Protein AF-A0A938KNE8-F1 (afdb_monomer_lite)

Structure (mmCIF, N/CA/C/O backbone):
data_AF-A0A938KNE8-F1
#
_entry.id   AF-A0A938KNE8-F1
#
loop_
_atom_site.group_PDB
_atom_site.id
_atom_site.type_symbol
_atom_site.label_atom_id
_atom_site.label_alt_id
_atom_site.label_comp_id
_atom_site.label_asym_id
_atom_site.label_entity_id
_atom_site.label_seq_id
_atom_site.pdbx_PDB_ins_code
_atom_site.Cartn_x
_atom_site.Cartn_y
_atom_site.Cartn_z
_atom_site.occupancy
_atom_site.B_iso_or_equiv
_atom_site.auth_seq_id
_atom_site.auth_comp_id
_atom_site.auth_asym_id
_atom_site.auth_atom_id
_atom_site.pdbx_PDB_model_num
ATOM 1 N N . MET A 1 1 ? -79.303 -21.906 67.607 1.00 38.28 1 MET A N 1
ATOM 2 C CA . MET A 1 1 ? -78.355 -23.026 67.430 1.00 38.28 1 MET A CA 1
ATOM 3 C C . MET A 1 1 ? -77.124 -22.488 66.727 1.00 38.28 1 MET A C 1
ATOM 5 O O . MET A 1 1 ? -77.256 -21.898 65.665 1.00 38.28 1 MET A O 1
ATOM 9 N N . ASN A 1 2 ? -75.978 -22.600 67.398 1.00 49.16 2 ASN A N 1
ATOM 10 C CA . ASN A 1 2 ? -74.652 -22.184 66.941 1.00 49.16 2 ASN A CA 1
ATOM 11 C C . ASN A 1 2 ? -74.213 -22.950 65.684 1.00 49.16 2 ASN A C 1
ATOM 13 O O . ASN A 1 2 ? -74.555 -24.124 65.568 1.00 49.16 2 ASN A O 1
ATOM 17 N N . LEU A 1 3 ? -73.361 -22.338 64.850 1.00 47.84 3 LEU A N 1
ATOM 18 C CA . LEU A 1 3 ? -71.962 -22.776 64.670 1.00 47.84 3 LEU A CA 1
ATOM 19 C C . LEU A 1 3 ? -71.215 -21.907 63.638 1.00 47.84 3 LEU A C 1
ATOM 21 O O . LEU A 1 3 ? -71.371 -22.049 62.433 1.00 47.84 3 LEU A O 1
ATOM 25 N N . PHE A 1 4 ? -70.399 -20.994 64.169 1.00 60.38 4 PHE A N 1
ATOM 26 C CA . PHE A 1 4 ? -69.000 -20.742 63.802 1.00 60.38 4 PHE A CA 1
ATOM 27 C C . PHE A 1 4 ? -68.533 -21.313 62.441 1.00 60.38 4 PHE A C 1
ATOM 29 O O . PHE A 1 4 ? -68.009 -22.425 62.372 1.00 60.38 4 PHE A O 1
ATOM 36 N N . VAL A 1 5 ? -68.647 -20.533 61.363 1.00 63.00 5 VAL A N 1
ATOM 37 C CA . VAL A 1 5 ? -67.899 -20.803 60.125 1.00 63.00 5 VAL A CA 1
ATOM 38 C C . VAL A 1 5 ? -66.580 -20.045 60.210 1.00 63.00 5 VAL A C 1
ATOM 40 O O . VAL A 1 5 ? -66.549 -18.817 60.216 1.00 63.00 5 VAL A O 1
ATOM 43 N N . ARG 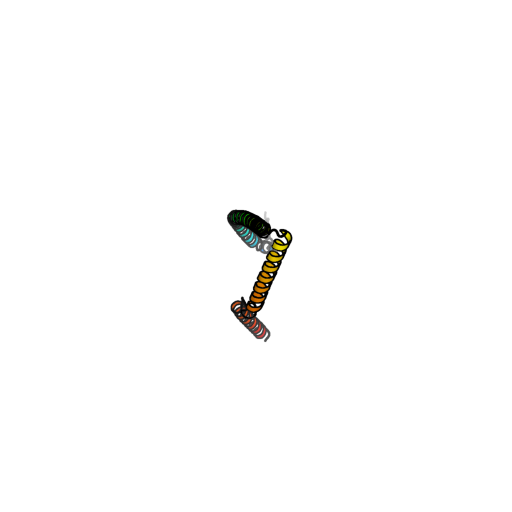A 1 6 ? -65.500 -20.823 60.345 1.00 55.00 6 ARG A N 1
ATOM 44 C CA . ARG A 1 6 ? -64.095 -20.404 60.287 1.00 55.00 6 ARG A CA 1
ATOM 45 C C . ARG A 1 6 ? -63.866 -19.353 59.202 1.00 55.00 6 ARG A C 1
ATOM 47 O O . ARG A 1 6 ? -64.107 -19.617 58.028 1.00 55.00 6 ARG A O 1
ATOM 54 N N . THR A 1 7 ? -63.272 -18.233 59.589 1.00 60.12 7 THR A N 1
ATOM 55 C CA . THR A 1 7 ? -62.358 -17.478 58.733 1.00 60.12 7 THR A CA 1
ATOM 56 C C . THR A 1 7 ? -61.298 -18.449 58.199 1.00 60.12 7 THR A C 1
ATOM 58 O O . THR A 1 7 ? -60.567 -19.026 59.011 1.00 60.12 7 THR A O 1
ATOM 61 N N . PRO A 1 8 ? -61.181 -18.683 56.879 1.00 57.31 8 PRO A N 1
ATOM 62 C CA . PRO A 1 8 ? -59.939 -19.221 56.357 1.00 57.31 8 PRO A CA 1
ATOM 63 C C . PRO A 1 8 ? -58.885 -18.145 56.607 1.00 57.31 8 PRO A C 1
ATOM 65 O O . PRO A 1 8 ? -59.028 -17.002 56.171 1.00 57.31 8 PRO A O 1
ATOM 68 N N . ALA A 1 9 ? -57.877 -18.486 57.408 1.00 51.84 9 ALA A N 1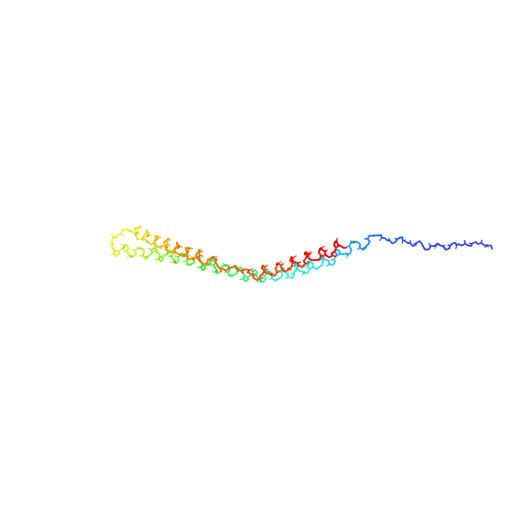
ATOM 69 C CA . ALA A 1 9 ? -56.674 -17.684 57.512 1.00 51.84 9 ALA A CA 1
ATOM 70 C C . ALA A 1 9 ? -56.198 -17.400 56.085 1.00 51.84 9 ALA A C 1
ATOM 72 O O . ALA A 1 9 ? -56.147 -18.320 55.271 1.00 51.84 9 ALA A O 1
ATOM 73 N N . ALA A 1 10 ? -55.920 -16.133 55.784 1.00 56.06 10 ALA A N 1
ATOM 74 C CA . ALA A 1 10 ? -55.202 -15.765 54.582 1.00 56.06 10 ALA A CA 1
ATOM 75 C C . ALA A 1 10 ? -53.922 -16.604 54.555 1.00 56.06 10 ALA A C 1
ATOM 77 O O . ALA A 1 10 ? -53.007 -16.380 55.349 1.00 56.06 10 ALA A O 1
ATOM 78 N N . GLU A 1 11 ? -53.918 -17.622 53.702 1.00 56.81 11 GLU A N 1
ATOM 79 C CA . GLU A 1 11 ? -52.732 -18.375 53.352 1.00 56.81 11 GLU A CA 1
ATOM 80 C C . GLU A 1 11 ? -51.861 -17.378 52.599 1.00 56.81 11 GLU A C 1
ATOM 82 O O . GLU A 1 11 ? -52.079 -17.075 51.428 1.00 56.81 11 GLU A O 1
ATOM 87 N N . ALA A 1 12 ? -50.984 -16.712 53.350 1.00 60.78 12 ALA A N 1
ATOM 88 C CA . ALA A 1 12 ? -49.944 -15.891 52.782 1.00 60.78 12 ALA A CA 1
ATOM 89 C C . ALA A 1 12 ? -49.082 -16.840 51.955 1.00 60.78 12 ALA A C 1
ATOM 91 O O . ALA A 1 12 ? -48.313 -17.622 52.519 1.00 60.78 12 ALA A O 1
ATOM 92 N N . ASP A 1 13 ? -49.271 -16.797 50.636 1.00 61.28 13 ASP A N 1
ATOM 93 C CA . ASP A 1 13 ? -48.390 -17.462 49.689 1.00 61.28 13 ASP A CA 1
ATOM 94 C C . ASP A 1 13 ? -46.944 -17.151 50.100 1.00 61.28 13 ASP A C 1
ATOM 96 O O . ASP A 1 13 ? -46.605 -15.976 50.318 1.00 61.28 13 ASP A O 1
ATOM 100 N N . PRO A 1 14 ? -46.083 -18.170 50.269 1.00 66.38 14 PRO A N 1
ATOM 101 C CA . PRO A 1 14 ? -44.695 -17.925 50.606 1.00 66.38 14 PRO A CA 1
ATOM 102 C C . PRO A 1 14 ? -44.092 -17.015 49.526 1.00 66.38 14 PRO A C 1
ATOM 104 O O . PRO A 1 14 ? -44.363 -17.217 48.338 1.00 66.38 14 PRO A O 1
ATOM 107 N N . PRO A 1 15 ? -43.282 -16.006 49.897 1.00 59.94 15 PRO A N 1
ATOM 108 C CA . PRO A 1 15 ? -42.654 -15.132 48.918 1.00 59.94 15 PRO A CA 1
ATOM 109 C C . PRO A 1 15 ? -41.849 -15.993 47.945 1.00 59.94 15 PRO A C 1
ATOM 111 O O . PRO A 1 15 ? -40.878 -16.636 48.340 1.00 59.94 15 PRO A O 1
ATOM 114 N N . GLN A 1 16 ? -42.293 -16.030 46.685 1.00 60.94 16 GLN A N 1
ATOM 115 C CA . GLN A 1 16 ? -41.672 -16.766 45.585 1.00 60.94 16 GLN A CA 1
ATOM 116 C C . GLN A 1 16 ? -40.178 -16.388 45.508 1.00 60.94 16 GLN A C 1
ATOM 118 O O . GLN A 1 16 ? -39.865 -15.275 45.071 1.00 60.94 16 GLN A O 1
ATOM 123 N N . PRO A 1 17 ? -39.230 -17.270 45.893 1.00 50.72 17 PRO A N 1
ATOM 124 C CA . PRO A 1 17 ? -37.818 -16.903 46.075 1.00 50.72 17 PRO A CA 1
ATOM 125 C C . PRO A 1 17 ? -37.038 -16.627 44.776 1.00 50.72 17 PRO A C 1
ATOM 127 O O . PRO A 1 17 ? -35.813 -16.545 44.802 1.00 50.72 17 PRO A O 1
ATOM 130 N N . GLY A 1 18 ? -37.715 -16.515 43.629 1.00 52.62 18 GLY A N 1
ATOM 131 C CA . GLY A 1 18 ? -37.086 -16.444 42.306 1.00 52.62 18 GLY A CA 1
ATOM 132 C C . GLY A 1 18 ? -37.444 -15.224 41.455 1.00 52.62 18 GLY A C 1
ATOM 133 O O . GLY A 1 18 ? -36.761 -14.978 40.464 1.00 52.62 18 GLY A O 1
ATOM 134 N N . ALA A 1 19 ? -38.461 -14.433 41.821 1.00 53.75 19 ALA A N 1
ATOM 135 C CA . ALA A 1 19 ? -38.981 -13.372 40.945 1.00 53.75 19 ALA A CA 1
ATOM 136 C C . ALA A 1 19 ? -37.975 -12.227 40.693 1.00 53.75 19 ALA A C 1
ATOM 138 O O . ALA A 1 19 ? -37.957 -11.634 39.619 1.00 53.75 19 ALA A O 1
ATOM 139 N N . HIS A 1 20 ? -37.081 -11.951 41.648 1.00 55.84 20 HIS A N 1
ATOM 140 C CA . HIS A 1 20 ? -36.069 -10.893 41.524 1.00 55.84 20 HIS A CA 1
ATOM 141 C C . HIS A 1 20 ? -34.795 -11.327 40.782 1.00 55.84 20 HIS A C 1
ATOM 143 O O . HIS A 1 20 ? -34.038 -10.475 40.322 1.00 55.84 20 HIS A O 1
ATOM 149 N N . ALA A 1 21 ? -34.543 -12.634 40.646 1.00 56.00 21 ALA A N 1
ATOM 150 C CA . ALA A 1 21 ? -33.310 -13.147 40.046 1.00 56.00 21 ALA A CA 1
ATOM 151 C C . ALA A 1 21 ? -33.325 -13.115 38.507 1.00 56.00 21 ALA A C 1
ATOM 153 O O . ALA A 1 21 ? -32.267 -13.184 37.886 1.00 56.00 21 ALA A O 1
ATOM 154 N N . GLN A 1 22 ? -34.503 -12.988 37.891 1.00 60.44 22 GLN A N 1
ATOM 155 C CA . GLN A 1 22 ? -34.654 -12.892 36.435 1.00 60.44 22 GLN A CA 1
ATOM 156 C C . GLN A 1 22 ? -34.720 -11.431 35.951 1.00 60.44 22 GLN A C 1
ATOM 158 O O . GLN A 1 22 ? -34.169 -11.117 34.902 1.00 60.44 22 GLN A O 1
ATOM 163 N N . GLY A 1 23 ? -35.254 -10.514 36.768 1.00 65.88 23 GLY A N 1
ATOM 164 C CA . GLY A 1 23 ? -35.464 -9.110 36.389 1.00 65.88 23 GLY A CA 1
ATOM 165 C C . GLY A 1 23 ? -34.215 -8.223 36.318 1.00 65.88 23 GLY A C 1
ATOM 166 O O . GLY A 1 23 ? -34.329 -7.053 35.967 1.00 65.88 23 GLY A O 1
ATOM 167 N N . TRP A 1 24 ? -33.019 -8.725 36.657 1.00 73.38 24 TRP A N 1
ATOM 168 C CA . TRP A 1 24 ? -31.789 -7.930 36.525 1.00 73.38 24 TRP A CA 1
ATOM 169 C C . TRP A 1 24 ? -31.199 -7.992 35.115 1.00 73.38 24 TRP A C 1
ATOM 171 O O . TRP A 1 24 ? -30.522 -7.049 34.724 1.00 73.38 24 TRP A O 1
ATOM 181 N N . LEU A 1 25 ? -31.454 -9.061 34.348 1.00 79.75 25 LEU A N 1
ATOM 182 C CA . LEU A 1 25 ? -30.953 -9.208 32.975 1.00 79.75 25 LEU A CA 1
ATOM 183 C C . LEU A 1 25 ? -31.775 -8.397 31.970 1.00 79.75 25 LEU A C 1
ATOM 185 O O . LEU A 1 25 ? -31.212 -7.901 30.998 1.00 79.75 25 LEU A O 1
ATOM 189 N N . ASP A 1 26 ? -33.066 -8.206 32.234 1.00 84.56 26 ASP A N 1
ATOM 190 C CA . ASP A 1 26 ? -33.980 -7.432 31.387 1.00 84.56 26 ASP A CA 1
ATOM 191 C C . ASP A 1 26 ? -33.487 -5.996 31.102 1.00 84.56 26 ASP A C 1
ATOM 193 O O . ASP A 1 26 ? -33.343 -5.645 29.928 1.00 84.56 26 ASP A O 1
ATOM 197 N N . PRO A 1 27 ? -33.101 -5.175 32.105 1.00 84.06 27 PRO A N 1
ATOM 198 C CA . PRO A 1 27 ? -32.579 -3.831 31.846 1.00 84.06 27 PRO A CA 1
ATOM 199 C C . PRO A 1 27 ? -31.220 -3.834 31.126 1.00 84.06 27 PRO A C 1
ATOM 201 O O . PRO A 1 27 ? -30.902 -2.893 30.397 1.00 84.06 27 PRO A O 1
ATOM 204 N N . TRP A 1 28 ? -30.408 -4.886 31.285 1.00 83.44 28 TRP A N 1
ATOM 205 C CA . TRP A 1 28 ? -29.155 -5.032 30.533 1.00 83.44 28 TRP A CA 1
ATOM 206 C C . TRP A 1 28 ? -29.404 -5.401 29.069 1.00 83.44 28 TRP A C 1
ATOM 208 O O . TRP A 1 28 ? -28.728 -4.868 28.187 1.00 83.44 28 TRP A O 1
ATOM 218 N N . LEU A 1 29 ? -30.375 -6.275 28.797 1.00 86.75 29 LEU A N 1
ATOM 219 C CA . LEU A 1 29 ? -30.783 -6.638 27.441 1.00 86.75 29 LEU A CA 1
ATOM 220 C C . LEU A 1 29 ? -31.387 -5.439 26.707 1.00 86.75 29 LEU A C 1
ATOM 222 O O . LEU A 1 29 ? -31.016 -5.201 25.559 1.00 86.75 29 LEU A O 1
ATOM 226 N N . GLU A 1 30 ? -32.221 -4.634 27.372 1.00 83.75 30 GLU A N 1
ATOM 227 C CA . GLU A 1 30 ? -32.726 -3.373 26.811 1.00 83.75 30 GLU A CA 1
ATOM 228 C C . GLU A 1 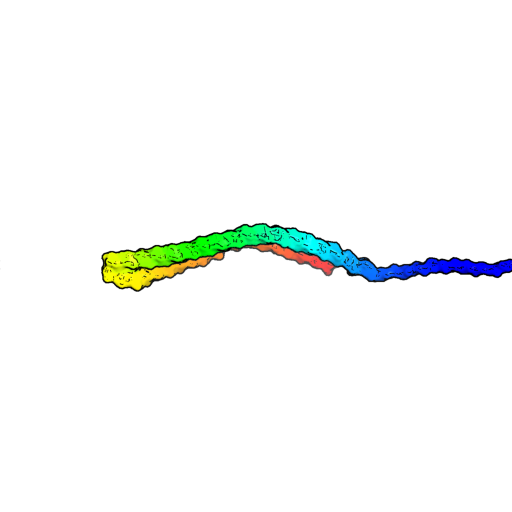30 ? -31.602 -2.372 26.529 1.00 83.75 30 GLU A C 1
ATOM 230 O O . GLU A 1 30 ? -31.589 -1.729 25.476 1.00 83.75 30 GLU A O 1
ATOM 235 N N . LEU A 1 31 ? -30.618 -2.255 27.429 1.00 84.75 31 LEU A N 1
ATOM 236 C CA . LEU A 1 31 ? -29.472 -1.375 27.213 1.00 84.75 31 LEU A CA 1
ATOM 237 C C . LEU A 1 31 ? -28.659 -1.818 25.991 1.00 84.75 31 LEU A C 1
ATOM 239 O O . LEU A 1 31 ? -28.301 -0.987 25.159 1.00 84.75 31 LEU A O 1
ATOM 243 N N . ILE A 1 32 ? -28.380 -3.116 25.861 1.00 87.06 32 ILE A N 1
ATOM 244 C CA . ILE A 1 32 ? -27.646 -3.668 24.716 1.00 87.06 32 ILE A CA 1
ATOM 245 C C . ILE A 1 32 ? -28.456 -3.496 23.428 1.00 87.06 32 ILE A C 1
ATOM 247 O O . ILE A 1 32 ? -27.895 -3.040 22.432 1.00 87.06 32 ILE A O 1
ATOM 251 N N . ALA A 1 33 ? -29.758 -3.787 23.450 1.00 84.69 33 ALA A N 1
ATOM 252 C CA . ALA A 1 33 ? -30.644 -3.624 22.301 1.00 84.69 33 ALA A CA 1
ATOM 253 C C . ALA A 1 33 ? -30.669 -2.167 21.811 1.00 84.69 33 ALA A C 1
ATOM 255 O O . ALA A 1 33 ? -30.396 -1.918 20.636 1.00 84.69 33 ALA A O 1
ATOM 256 N N . ASN A 1 34 ? -30.851 -1.201 22.719 1.00 80.25 34 ASN A N 1
ATOM 257 C CA . ASN A 1 34 ? -30.825 0.228 22.395 1.00 80.25 34 ASN A CA 1
ATOM 258 C C . ASN A 1 34 ? -29.475 0.674 21.819 1.00 80.25 34 ASN A C 1
ATOM 260 O O . ASN A 1 34 ? -29.423 1.483 20.892 1.00 80.25 34 ASN A O 1
ATOM 264 N N . ARG A 1 35 ? -28.354 0.156 22.341 1.00 85.44 35 ARG A N 1
ATOM 265 C CA . ARG A 1 35 ? -27.021 0.476 21.806 1.00 85.44 35 ARG A CA 1
ATOM 266 C C . ARG A 1 35 ? -26.795 -0.158 20.437 1.00 85.44 35 ARG A C 1
ATOM 268 O O . ARG A 1 35 ? -26.253 0.510 19.563 1.00 85.44 35 ARG A O 1
ATOM 275 N N . CYS A 1 36 ? -27.224 -1.399 20.225 1.00 81.62 36 CYS A N 1
ATOM 276 C CA . CYS A 1 36 ? -27.147 -2.069 18.928 1.00 81.62 36 CYS A CA 1
ATOM 277 C C . CYS A 1 36 ? -28.007 -1.376 17.867 1.00 81.62 36 CYS A C 1
ATOM 279 O O . CYS A 1 36 ? -27.560 -1.248 16.729 1.00 81.62 36 CYS A O 1
ATOM 281 N N . GLU A 1 37 ? -29.193 -0.888 18.227 1.00 80.50 37 GLU A N 1
ATOM 282 C CA . GLU A 1 37 ? -30.056 -0.131 17.319 1.00 80.50 37 GLU A CA 1
ATOM 283 C C . GLU A 1 37 ? -29.412 1.205 16.917 1.00 80.50 37 GLU A C 1
ATOM 285 O O . GLU A 1 37 ? -29.304 1.508 15.725 1.00 80.50 37 GLU A O 1
ATOM 290 N N . LEU A 1 38 ? -28.866 1.948 17.889 1.00 76.06 38 LEU A N 1
ATOM 291 C CA . LEU A 1 38 ? -28.140 3.197 17.628 1.00 76.06 38 LEU A CA 1
ATOM 292 C C . LEU A 1 38 ? -26.902 2.967 16.741 1.00 76.06 38 LEU A C 1
ATOM 294 O O . LEU A 1 38 ? -26.696 3.676 15.755 1.00 76.06 38 LEU A O 1
ATOM 298 N N . ILE A 1 39 ? -26.116 1.926 17.043 1.00 76.06 39 ILE A N 1
ATOM 299 C CA . ILE A 1 39 ? -24.950 1.521 16.243 1.00 76.06 39 ILE A CA 1
ATOM 300 C C . ILE A 1 39 ? -25.389 1.077 14.843 1.00 76.06 39 ILE A C 1
ATOM 302 O O . ILE A 1 39 ? -24.704 1.369 13.868 1.00 76.06 39 ILE A O 1
ATOM 306 N N . GLY A 1 40 ? -26.526 0.397 14.699 1.00 75.94 40 GLY A N 1
ATOM 307 C CA . GLY A 1 40 ? -27.070 -0.028 13.408 1.00 75.94 40 GLY A CA 1
ATOM 308 C C . GLY A 1 40 ? -27.414 1.150 12.494 1.00 75.94 40 GLY A C 1
ATOM 309 O O . GLY A 1 40 ? -27.103 1.128 11.300 1.00 75.94 40 GLY A O 1
ATOM 310 N N . ILE A 1 41 ? -27.990 2.211 13.059 1.00 73.06 41 ILE A N 1
ATOM 311 C CA . ILE A 1 41 ? -28.359 3.422 12.317 1.00 73.06 41 ILE A CA 1
ATOM 312 C C . ILE A 1 41 ? -27.107 4.229 11.936 1.00 73.06 41 ILE A C 1
ATOM 314 O O . ILE A 1 41 ? -26.931 4.579 10.763 1.00 73.06 41 ILE A O 1
ATOM 318 N N . GLU A 1 42 ? -26.193 4.464 12.881 1.00 69.25 42 GLU A N 1
ATOM 319 C CA . GLU A 1 42 ? -24.952 5.207 12.615 1.00 69.25 42 GLU A CA 1
ATOM 320 C C . GLU A 1 42 ? -23.991 4.438 11.700 1.00 69.25 42 GLU A C 1
ATOM 322 O O . GLU A 1 42 ? -23.365 5.027 10.813 1.00 69.25 42 GLU A O 1
ATOM 327 N N . SER A 1 43 ? -23.909 3.112 11.846 1.00 71.31 43 SER A N 1
ATOM 328 C CA . SER A 1 43 ? -23.056 2.268 11.006 1.00 71.31 43 SER A CA 1
ATOM 329 C C . SER A 1 43 ? -23.518 2.254 9.559 1.00 71.31 43 SER A C 1
ATOM 331 O O . SER A 1 43 ? -22.666 2.254 8.680 1.00 71.31 43 SER A O 1
ATOM 333 N N . ARG A 1 44 ? -24.823 2.315 9.266 1.00 73.81 44 ARG A N 1
ATOM 334 C CA . ARG A 1 44 ? -25.315 2.416 7.881 1.00 73.81 44 ARG A CA 1
ATOM 335 C C . ARG A 1 44 ? -24.925 3.740 7.226 1.00 73.81 44 ARG A C 1
ATOM 337 O O . ARG A 1 44 ? -24.482 3.747 6.075 1.00 73.81 44 ARG A O 1
ATOM 344 N N . ALA A 1 45 ? -25.039 4.846 7.960 1.00 70.56 45 ALA A N 1
ATOM 345 C CA . ALA A 1 45 ? -24.630 6.162 7.476 1.00 70.56 45 ALA A CA 1
ATOM 346 C C . ALA A 1 45 ? -23.105 6.234 7.263 1.00 70.56 45 ALA A C 1
ATOM 348 O O . ALA A 1 45 ? -22.634 6.670 6.205 1.00 70.56 45 ALA A O 1
ATOM 349 N N . ALA A 1 46 ? -22.328 5.728 8.225 1.00 74.81 46 ALA A N 1
ATOM 350 C CA . ALA A 1 46 ? -20.875 5.639 8.124 1.00 74.81 46 ALA A CA 1
ATOM 351 C C . ALA A 1 46 ? -20.427 4.660 7.023 1.00 74.81 46 ALA A C 1
ATOM 353 O O . ALA A 1 46 ? -19.480 4.952 6.292 1.00 74.81 46 ALA A O 1
ATOM 354 N N . ALA A 1 47 ? -21.127 3.538 6.843 1.00 76.69 47 ALA A N 1
ATOM 355 C CA . ALA A 1 47 ? -20.817 2.524 5.841 1.00 76.69 47 ALA A CA 1
ATOM 356 C C . ALA A 1 47 ? -20.966 3.072 4.426 1.00 76.69 47 ALA A C 1
ATOM 358 O O . ALA A 1 47 ? -20.074 2.852 3.614 1.00 76.69 47 ALA A O 1
ATOM 359 N N . CYS A 1 48 ? -22.016 3.840 4.123 1.00 78.25 48 CYS A N 1
ATOM 360 C CA . CYS A 1 48 ? -22.151 4.477 2.810 1.00 78.25 48 CYS A CA 1
ATOM 361 C C . CYS A 1 48 ? -21.011 5.470 2.528 1.00 78.25 48 CYS A C 1
ATOM 363 O O . CYS A 1 48 ? -20.442 5.473 1.432 1.00 78.25 48 CYS A O 1
ATOM 365 N N . ALA A 1 49 ? -20.634 6.289 3.516 1.00 78.00 49 ALA A N 1
ATOM 366 C CA . ALA A 1 49 ? -19.537 7.245 3.369 1.00 78.00 49 ALA A CA 1
ATOM 367 C C . ALA A 1 49 ? -18.179 6.543 3.181 1.00 78.00 49 ALA A C 1
ATOM 369 O O . ALA A 1 49 ? -17.387 6.937 2.320 1.00 78.00 49 ALA A O 1
ATOM 370 N N . VAL A 1 50 ? -17.918 5.483 3.948 1.00 82.75 50 VAL A N 1
ATOM 371 C CA . VAL A 1 50 ? -16.696 4.674 3.842 1.00 82.75 50 VAL A CA 1
ATOM 372 C C . VAL A 1 50 ? -16.675 3.879 2.538 1.00 82.75 50 VAL A C 1
ATOM 374 O O . VAL A 1 50 ? -15.663 3.904 1.846 1.00 82.75 50 VAL A O 1
ATOM 377 N N . ALA A 1 51 ? -17.782 3.253 2.140 1.00 85.50 51 ALA A N 1
ATOM 378 C CA . ALA A 1 51 ? -17.891 2.505 0.890 1.00 85.50 51 ALA A CA 1
ATOM 379 C C . ALA A 1 51 ? -17.611 3.403 -0.319 1.00 85.50 51 ALA A C 1
ATOM 381 O O . ALA A 1 51 ? -16.796 3.054 -1.171 1.00 85.50 51 ALA A O 1
ATOM 382 N N . ARG A 1 52 ? -18.197 4.608 -0.362 1.00 87.50 52 ARG A N 1
ATOM 383 C CA . ARG A 1 52 ? -17.918 5.577 -1.432 1.00 87.50 52 ARG A CA 1
ATOM 384 C C . ARG A 1 52 ? -16.445 5.985 -1.465 1.00 87.50 52 ARG A C 1
ATOM 386 O O . ARG A 1 52 ? -15.862 6.066 -2.544 1.00 87.50 52 ARG A O 1
ATOM 393 N N . ARG A 1 53 ? -15.831 6.221 -0.300 1.00 86.44 53 ARG A N 1
ATOM 394 C CA . ARG A 1 53 ? -14.394 6.525 -0.202 1.00 86.44 53 ARG A CA 1
ATOM 395 C C . ARG A 1 53 ? -13.530 5.355 -0.665 1.00 86.44 53 ARG A C 1
ATOM 397 O O . ARG A 1 53 ? -12.552 5.594 -1.358 1.00 86.44 53 ARG A O 1
ATOM 404 N N . LEU A 1 54 ? -13.899 4.119 -0.337 1.00 88.44 54 LEU A N 1
ATOM 405 C CA . LEU A 1 54 ? -13.185 2.920 -0.775 1.00 88.44 54 LEU A CA 1
ATOM 406 C C . LEU A 1 54 ? -13.279 2.720 -2.286 1.00 88.44 54 LEU A C 1
ATOM 408 O O . LEU A 1 54 ? -12.262 2.450 -2.914 1.00 88.44 54 LEU A O 1
ATOM 412 N N . VAL A 1 55 ? -14.457 2.916 -2.883 1.00 91.31 55 VAL A N 1
ATOM 413 C CA . VAL A 1 55 ? -14.629 2.842 -4.343 1.00 91.31 55 VAL A CA 1
ATOM 414 C C . VAL A 1 55 ? -13.794 3.915 -5.041 1.00 91.31 55 VAL A C 1
ATOM 416 O O . VAL A 1 55 ? -13.071 3.611 -5.986 1.00 91.31 55 VAL A O 1
ATOM 419 N N . LEU A 1 56 ? -13.830 5.159 -4.550 1.00 88.25 56 LEU A N 1
ATOM 420 C CA . LEU A 1 56 ? -12.996 6.237 -5.088 1.00 88.25 56 LEU A CA 1
ATOM 421 C C . LEU A 1 56 ? -11.502 5.949 -4.915 1.00 88.25 56 LEU A C 1
ATOM 423 O O . LEU A 1 56 ? -10.737 6.160 -5.850 1.00 88.25 56 LEU A O 1
ATOM 427 N N . ALA A 1 57 ? -11.085 5.439 -3.756 1.00 86.12 57 ALA A N 1
ATOM 428 C CA . ALA A 1 57 ? -9.701 5.060 -3.505 1.00 86.12 57 ALA A CA 1
ATOM 429 C C . ALA A 1 57 ? -9.255 3.912 -4.419 1.00 86.12 57 ALA A C 1
ATOM 431 O O . ALA A 1 57 ? -8.147 3.958 -4.942 1.00 86.12 57 ALA A O 1
ATOM 432 N N . ALA A 1 58 ? -10.115 2.921 -4.664 1.00 85.06 58 ALA A N 1
ATOM 433 C CA . ALA A 1 58 ? -9.837 1.815 -5.573 1.00 85.06 58 ALA A CA 1
ATOM 434 C C . ALA A 1 58 ? -9.718 2.290 -7.028 1.00 85.06 58 ALA A C 1
ATOM 436 O O . ALA A 1 58 ? -8.777 1.906 -7.718 1.00 85.06 58 ALA A O 1
ATOM 437 N N . LEU A 1 59 ? -10.617 3.171 -7.480 1.00 86.19 59 LEU A N 1
ATOM 438 C CA . LEU A 1 59 ? -10.539 3.784 -8.809 1.00 86.19 59 LEU A CA 1
ATOM 439 C C . LEU A 1 59 ? -9.280 4.638 -8.964 1.00 86.19 59 LEU A C 1
ATOM 441 O O . LEU A 1 59 ? -8.579 4.512 -9.964 1.00 86.19 59 LEU A O 1
ATOM 445 N N . ALA A 1 60 ? -8.965 5.470 -7.970 1.00 83.00 60 ALA A N 1
ATOM 446 C CA . ALA A 1 60 ? -7.758 6.288 -7.969 1.00 83.00 60 ALA A CA 1
ATOM 447 C C . ALA A 1 60 ? -6.495 5.419 -7.966 1.00 83.00 60 ALA A C 1
ATOM 449 O O . ALA A 1 60 ? -5.579 5.685 -8.738 1.00 83.00 60 ALA A O 1
ATOM 450 N N . ALA A 1 61 ? -6.457 4.357 -7.158 1.00 81.06 61 ALA A N 1
ATOM 451 C CA . ALA A 1 61 ? -5.350 3.407 -7.129 1.00 81.06 61 ALA A CA 1
ATOM 452 C C . ALA A 1 61 ? -5.200 2.671 -8.466 1.00 81.06 61 ALA A C 1
ATOM 454 O O . ALA A 1 61 ? -4.084 2.540 -8.961 1.00 81.06 61 ALA A O 1
ATOM 455 N N . GLY A 1 62 ? -6.309 2.246 -9.076 1.00 79.75 62 GLY A N 1
ATOM 456 C CA . GLY A 1 62 ? -6.316 1.631 -10.400 1.00 79.75 62 GLY A CA 1
ATOM 457 C C . GLY A 1 62 ? -5.788 2.587 -11.467 1.00 79.75 62 GLY A C 1
ATOM 458 O O . GLY A 1 62 ? -4.844 2.253 -12.176 1.00 79.75 62 GLY A O 1
ATOM 459 N N . LEU A 1 63 ? -6.332 3.804 -11.542 1.00 78.56 63 LEU A N 1
ATOM 460 C CA . LEU A 1 63 ? -5.894 4.816 -12.504 1.00 78.56 63 LEU A CA 1
ATOM 461 C C . LEU A 1 63 ? -4.429 5.203 -12.296 1.00 78.56 63 LEU A C 1
ATOM 463 O O . LEU A 1 63 ? -3.692 5.349 -13.267 1.00 78.56 63 LEU A O 1
ATOM 467 N N . PHE A 1 64 ? -3.992 5.323 -11.044 1.00 79.56 64 PHE A N 1
ATOM 468 C CA . PHE A 1 64 ? -2.599 5.581 -10.716 1.00 79.56 64 PHE A CA 1
ATOM 469 C C . PHE A 1 64 ? -1.703 4.421 -11.150 1.00 79.56 64 PHE A C 1
ATOM 471 O O . PHE A 1 64 ? -0.679 4.658 -11.775 1.00 79.56 64 PHE A O 1
ATOM 478 N N . PHE A 1 65 ? -2.099 3.174 -10.889 1.00 80.75 65 PHE A N 1
ATOM 479 C CA . PHE A 1 65 ? -1.349 1.988 -11.297 1.00 80.75 65 PHE A CA 1
ATOM 480 C C . PHE A 1 65 ? -1.223 1.881 -12.820 1.00 80.75 65 PHE A C 1
ATOM 482 O O . PHE A 1 65 ? -0.115 1.740 -13.335 1.00 80.75 65 PHE A O 1
ATOM 489 N N . PHE A 1 66 ? -2.338 1.990 -13.547 1.00 72.94 66 PHE A N 1
ATOM 490 C CA . PHE A 1 66 ? -2.332 1.934 -15.008 1.00 72.94 66 PHE A CA 1
ATOM 491 C C . PHE A 1 66 ? -1.602 3.132 -15.610 1.00 72.94 66 PHE A C 1
ATOM 493 O O . PHE A 1 66 ? -0.756 2.946 -16.476 1.00 72.94 66 PHE A O 1
ATOM 500 N N . GLY A 1 67 ? -1.865 4.347 -15.128 1.00 75.69 67 GLY A N 1
ATOM 501 C CA . GLY A 1 67 ? -1.179 5.555 -15.580 1.00 75.69 67 GLY A CA 1
ATOM 502 C C . GLY A 1 67 ? 0.327 5.473 -15.351 1.00 75.69 67 GLY A C 1
ATOM 503 O O . GLY A 1 67 ? 1.103 5.756 -16.258 1.00 75.69 67 GLY A O 1
ATOM 504 N N . TRP A 1 68 ? 0.746 4.993 -14.181 1.00 79.88 68 TRP A N 1
ATOM 505 C CA . TRP A 1 68 ? 2.145 4.735 -13.867 1.00 79.88 68 TRP A CA 1
ATOM 506 C C . TRP A 1 68 ? 2.759 3.683 -14.795 1.00 79.88 68 TRP A C 1
ATOM 508 O O . TRP A 1 68 ? 3.814 3.928 -15.371 1.00 79.88 68 TRP A O 1
ATOM 518 N N . ALA A 1 69 ? 2.096 2.541 -14.996 1.00 77.50 69 ALA A N 1
ATOM 519 C CA . ALA A 1 69 ? 2.573 1.476 -15.876 1.00 77.50 69 ALA A CA 1
ATOM 520 C C . ALA A 1 69 ? 2.683 1.928 -17.341 1.00 77.50 69 ALA A C 1
ATOM 522 O O . ALA A 1 69 ? 3.689 1.642 -17.991 1.00 77.50 69 ALA A O 1
ATOM 523 N N . LEU A 1 70 ? 1.688 2.662 -17.850 1.00 72.81 70 LEU A N 1
ATOM 524 C CA . LEU A 1 70 ? 1.705 3.225 -19.201 1.00 72.81 70 LEU A CA 1
ATOM 525 C C . LEU A 1 70 ? 2.786 4.295 -19.342 1.00 72.81 70 LEU A C 1
ATOM 527 O O . LEU A 1 70 ? 3.490 4.306 -20.346 1.00 72.81 70 LEU A O 1
ATOM 531 N N . MET A 1 71 ? 2.958 5.169 -18.348 1.00 79.38 71 MET A N 1
ATOM 532 C CA . MET A 1 71 ? 4.024 6.169 -18.360 1.00 79.38 71 MET A CA 1
ATOM 533 C C . MET A 1 71 ? 5.403 5.496 -18.341 1.00 79.38 71 MET A C 1
ATOM 535 O O . MET A 1 71 ? 6.286 5.881 -19.107 1.00 79.38 71 MET A O 1
ATOM 539 N N . LEU A 1 72 ? 5.589 4.454 -17.526 1.00 80.12 72 LEU A N 1
ATOM 540 C CA . LEU A 1 72 ? 6.830 3.683 -17.481 1.00 80.12 72 LEU A CA 1
ATOM 541 C C . LEU A 1 72 ? 7.090 2.997 -18.829 1.00 80.12 72 LEU A C 1
ATOM 543 O O . LEU A 1 72 ? 8.142 3.189 -19.429 1.00 80.12 72 LEU A O 1
ATOM 547 N N . GLY A 1 73 ? 6.114 2.248 -19.346 1.00 77.88 73 GLY A N 1
ATOM 548 C CA . GLY A 1 73 ? 6.230 1.558 -20.630 1.00 77.88 73 GLY A CA 1
ATOM 549 C C . GLY A 1 73 ? 6.459 2.522 -21.797 1.00 77.88 73 GLY A C 1
ATOM 550 O O . GLY A 1 73 ? 7.331 2.282 -22.628 1.00 77.88 73 GLY A O 1
ATOM 551 N N . GLY A 1 74 ? 5.742 3.647 -21.821 1.00 76.31 74 GLY A N 1
ATOM 552 C CA . GLY A 1 74 ? 5.868 4.688 -22.839 1.00 76.31 74 GLY A CA 1
ATOM 553 C C . GLY A 1 74 ? 7.224 5.389 -22.807 1.00 76.31 74 GLY A C 1
ATOM 554 O O . GLY A 1 74 ? 7.850 5.551 -23.850 1.00 76.31 74 GLY A O 1
ATOM 555 N N . THR A 1 75 ? 7.729 5.745 -21.622 1.00 76.44 75 THR A N 1
ATOM 556 C CA . THR A 1 75 ? 9.072 6.341 -21.479 1.00 76.44 75 THR A CA 1
ATOM 557 C C . THR A 1 75 ? 10.170 5.355 -21.872 1.00 76.44 75 THR A C 1
ATOM 559 O O . THR A 1 75 ? 11.082 5.722 -22.609 1.00 76.44 75 THR A O 1
ATOM 562 N N . ILE A 1 76 ? 10.052 4.086 -21.473 1.00 78.81 76 ILE A N 1
ATOM 563 C CA . ILE A 1 76 ? 10.961 3.006 -21.880 1.00 78.81 76 ILE A CA 1
ATOM 564 C C . ILE A 1 76 ? 10.958 2.830 -23.405 1.00 78.81 76 ILE A C 1
ATOM 566 O O . ILE A 1 76 ? 12.029 2.741 -24.008 1.00 78.81 76 ILE A O 1
ATOM 570 N N . ALA A 1 77 ? 9.780 2.806 -24.035 1.00 75.06 77 ALA A N 1
ATOM 571 C CA . ALA A 1 77 ? 9.636 2.663 -25.481 1.00 75.06 77 ALA A CA 1
ATOM 572 C C . ALA A 1 77 ? 10.194 3.877 -26.244 1.00 75.06 77 ALA A C 1
ATOM 574 O O . ALA A 1 77 ? 10.902 3.704 -27.234 1.00 75.06 77 ALA A O 1
ATOM 575 N N . LEU A 1 78 ? 9.941 5.096 -25.758 1.00 76.00 78 LEU A N 1
ATOM 576 C CA . LEU A 1 78 ? 10.429 6.331 -26.374 1.00 76.00 78 LEU A CA 1
ATOM 577 C C . LEU A 1 78 ? 11.961 6.441 -26.299 1.00 76.00 78 LEU A C 1
ATOM 579 O O . LEU A 1 78 ? 12.612 6.770 -27.289 1.00 76.00 78 LEU A O 1
ATOM 583 N N . ILE A 1 79 ? 12.549 6.105 -25.146 1.00 74.94 79 ILE A N 1
ATOM 584 C CA . ILE A 1 79 ? 14.008 6.068 -24.955 1.00 74.94 79 ILE A CA 1
ATOM 585 C C . ILE A 1 79 ? 14.637 4.970 -25.823 1.00 74.94 79 ILE A C 1
ATOM 587 O O . ILE A 1 79 ? 15.671 5.190 -26.455 1.00 74.94 79 ILE A O 1
ATOM 591 N N . SER A 1 80 ? 14.004 3.796 -25.884 1.00 78.88 80 SER A N 1
ATOM 592 C CA . SER A 1 80 ? 14.434 2.677 -26.728 1.00 78.88 80 SER A CA 1
ATOM 593 C C . SER A 1 80 ? 14.462 3.061 -28.210 1.00 78.88 80 SER A C 1
ATOM 595 O O . SER A 1 80 ? 15.470 2.819 -28.875 1.00 78.88 80 SER A O 1
ATOM 597 N N . ALA A 1 81 ? 13.414 3.732 -28.699 1.00 75.00 81 ALA A N 1
ATOM 598 C CA . ALA A 1 81 ? 13.337 4.216 -30.075 1.00 75.00 81 ALA A CA 1
ATOM 599 C C . ALA A 1 81 ? 14.412 5.274 -30.389 1.00 75.00 81 ALA A C 1
ATOM 601 O O . ALA A 1 81 ? 15.005 5.236 -31.462 1.00 75.00 81 ALA A O 1
ATOM 602 N N . GLY A 1 82 ? 14.711 6.179 -29.449 1.00 76.94 82 GLY A N 1
ATOM 603 C CA . GLY A 1 82 ? 15.726 7.223 -29.640 1.00 76.94 82 GLY A CA 1
ATOM 604 C C . GLY A 1 82 ? 17.176 6.723 -29.616 1.00 76.94 82 GLY A C 1
ATOM 605 O O . GLY A 1 82 ? 18.039 7.307 -30.264 1.00 76.94 82 GLY A O 1
ATOM 606 N N . ILE A 1 83 ? 17.458 5.643 -28.880 1.00 76.75 83 ILE A N 1
ATOM 607 C CA . ILE A 1 83 ? 18.819 5.099 -28.702 1.00 76.75 83 ILE A CA 1
ATOM 608 C C . ILE A 1 83 ? 19.075 3.894 -29.631 1.00 76.75 83 ILE A C 1
ATOM 610 O O . ILE A 1 83 ? 20.208 3.427 -29.749 1.00 76.75 83 ILE A O 1
ATOM 614 N N . GLY A 1 84 ? 18.038 3.361 -30.290 1.00 74.88 84 GLY A N 1
ATOM 615 C CA . GLY A 1 84 ? 18.133 2.149 -31.116 1.00 74.88 84 GLY A CA 1
ATOM 616 C C . GLY A 1 84 ? 18.459 0.887 -30.308 1.00 74.88 84 GLY A C 1
ATOM 617 O O . GLY A 1 84 ? 18.879 -0.127 -30.862 1.00 74.88 84 GLY A O 1
ATOM 618 N N . ARG A 1 85 ? 18.300 0.943 -28.980 1.00 70.88 85 ARG A N 1
ATOM 619 C CA . ARG A 1 85 ? 18.532 -0.183 -28.068 1.00 70.88 85 ARG A CA 1
ATOM 620 C C . ARG A 1 85 ? 17.223 -0.869 -27.718 1.00 70.88 85 ARG A C 1
ATOM 622 O O . ARG A 1 85 ? 16.191 -0.207 -27.662 1.00 70.88 85 ARG A O 1
ATOM 629 N N . PRO A 1 86 ? 17.247 -2.175 -27.420 1.00 73.81 86 PRO A N 1
ATOM 630 C CA . PRO A 1 86 ? 16.025 -2.908 -27.160 1.00 73.81 86 PRO A CA 1
ATOM 631 C C . PRO A 1 86 ? 15.378 -2.499 -25.828 1.00 73.81 86 PRO A C 1
ATOM 633 O O . PRO A 1 86 ? 16.047 -2.314 -24.808 1.00 73.81 86 PRO A O 1
ATOM 636 N N . TRP A 1 87 ? 14.050 -2.393 -25.850 1.00 70.56 87 TRP A N 1
ATOM 637 C CA . TRP A 1 87 ? 13.213 -1.859 -24.771 1.00 70.56 87 TRP A CA 1
ATOM 638 C C . TRP A 1 87 ? 13.390 -2.568 -23.418 1.00 70.56 87 TRP A C 1
ATOM 640 O O . TRP A 1 87 ? 13.278 -1.932 -22.369 1.00 70.56 87 TRP A O 1
ATOM 650 N N . TYR A 1 88 ? 13.739 -3.859 -23.417 1.00 68.56 88 TYR A N 1
ATOM 651 C CA . TYR A 1 88 ? 13.934 -4.632 -22.188 1.00 68.56 88 TYR A CA 1
ATOM 652 C C . TYR A 1 88 ? 15.125 -4.137 -21.349 1.00 68.56 88 TYR A C 1
ATOM 654 O O . TYR A 1 88 ? 15.075 -4.216 -20.124 1.00 68.56 88 TYR A O 1
ATOM 662 N N . LEU A 1 89 ? 16.173 -3.576 -21.969 1.00 68.94 89 LEU A N 1
ATOM 663 C CA . LEU A 1 89 ? 17.322 -3.021 -21.237 1.00 68.94 89 LEU A CA 1
ATOM 664 C C . LEU A 1 89 ? 16.952 -1.725 -20.513 1.00 68.94 89 LEU A C 1
ATOM 666 O O . LEU A 1 89 ? 17.348 -1.514 -19.367 1.00 68.94 89 LEU A O 1
ATOM 670 N N . CYS A 1 90 ? 16.160 -0.873 -21.166 1.00 68.12 90 CYS A N 1
ATOM 671 C CA . CYS A 1 90 ? 15.632 0.347 -20.563 1.00 68.12 90 CYS A CA 1
ATOM 672 C C . CYS A 1 90 ? 14.675 0.010 -19.406 1.00 68.12 90 CYS A C 1
ATOM 674 O O . CYS A 1 90 ? 14.784 0.605 -18.335 1.00 68.12 90 CYS A O 1
ATOM 676 N N . ALA A 1 91 ? 13.815 -1.000 -19.574 1.00 72.50 91 ALA A N 1
ATOM 677 C CA . ALA A 1 91 ? 12.949 -1.495 -18.504 1.00 72.50 91 ALA A CA 1
ATOM 678 C C . ALA A 1 91 ? 13.741 -2.029 -17.301 1.00 72.50 91 ALA A C 1
ATOM 680 O O . ALA A 1 91 ? 13.421 -1.698 -16.158 1.00 72.50 91 ALA A O 1
ATOM 681 N N . LEU A 1 92 ? 14.805 -2.799 -17.550 1.00 71.81 92 LEU A N 1
ATOM 682 C CA . LEU A 1 92 ? 15.669 -3.344 -16.504 1.00 71.81 92 LEU A CA 1
ATOM 683 C C . LEU A 1 92 ? 16.365 -2.230 -15.705 1.00 71.81 92 LEU A C 1
ATOM 685 O O . LEU A 1 92 ? 16.370 -2.268 -14.476 1.00 71.81 92 LEU A O 1
ATOM 689 N N . ALA A 1 93 ? 16.904 -1.211 -16.381 1.00 71.88 93 ALA A N 1
ATOM 690 C CA . ALA A 1 93 ? 17.559 -0.079 -15.724 1.00 71.88 93 ALA A CA 1
ATOM 691 C C . ALA A 1 93 ? 16.588 0.702 -14.822 1.00 71.88 93 ALA A C 1
ATOM 693 O O . ALA A 1 93 ? 16.918 1.030 -13.680 1.00 71.88 93 ALA A O 1
ATOM 694 N N . VAL A 1 94 ? 15.366 0.942 -15.306 1.00 72.81 94 VAL A N 1
ATOM 695 C CA . VAL A 1 94 ? 14.313 1.599 -14.523 1.00 72.81 94 VAL A CA 1
ATOM 696 C C . VAL A 1 94 ? 13.900 0.730 -13.333 1.00 72.81 94 VAL A C 1
ATOM 698 O O . VAL A 1 94 ? 13.768 1.251 -12.227 1.00 72.81 94 VAL A O 1
ATOM 701 N N . ALA A 1 95 ? 13.753 -0.585 -13.506 1.00 71.19 95 ALA A N 1
ATOM 702 C CA . ALA A 1 95 ? 13.432 -1.497 -12.410 1.00 71.19 95 ALA A CA 1
ATOM 703 C C . ALA A 1 95 ? 14.508 -1.470 -11.310 1.00 71.19 95 ALA A C 1
ATOM 705 O O . ALA A 1 95 ? 14.179 -1.310 -10.133 1.00 71.19 95 ALA A O 1
ATOM 706 N N . VAL A 1 96 ? 15.790 -1.539 -11.688 1.00 76.81 96 VAL A N 1
ATOM 707 C CA . VAL A 1 96 ? 16.918 -1.445 -10.746 1.00 76.81 96 VAL A CA 1
ATOM 708 C C . VAL A 1 96 ? 16.899 -0.112 -9.996 1.00 76.81 96 VAL A C 1
ATOM 710 O O . VAL A 1 96 ? 17.054 -0.101 -8.776 1.00 76.81 96 VAL A O 1
ATOM 713 N N . LEU A 1 97 ? 16.637 1.004 -1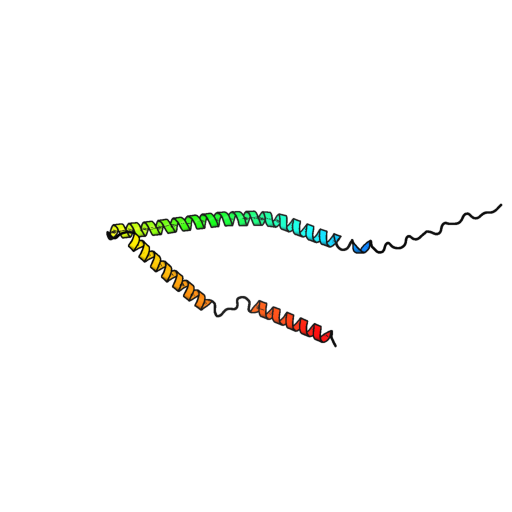0.683 1.00 79.50 97 LEU A N 1
ATOM 714 C CA . LEU A 1 97 ? 16.531 2.317 -10.042 1.00 79.50 97 LEU A CA 1
ATOM 715 C C . LEU A 1 97 ? 15.417 2.350 -8.980 1.00 79.50 97 LEU A C 1
ATOM 717 O O . LEU A 1 97 ? 15.633 2.852 -7.875 1.00 79.50 97 LEU A O 1
ATOM 721 N N . HIS A 1 98 ? 14.250 1.771 -9.279 1.00 80.06 98 HIS A N 1
ATOM 722 C CA . HIS A 1 98 ? 13.130 1.693 -8.335 1.00 80.06 98 HIS A CA 1
ATOM 723 C C . HIS A 1 98 ? 13.441 0.798 -7.132 1.00 80.06 98 HIS A C 1
ATOM 725 O O . HIS A 1 98 ? 13.115 1.160 -6.002 1.00 80.06 98 HIS A O 1
ATOM 731 N N . LEU A 1 99 ? 14.114 -0.332 -7.353 1.00 75.00 99 LEU A N 1
ATOM 732 C CA . LEU A 1 99 ? 14.594 -1.222 -6.291 1.00 75.00 99 LEU A CA 1
ATOM 733 C C . LEU A 1 99 ? 15.574 -0.504 -5.354 1.00 75.00 99 LEU A C 1
ATOM 735 O O . LEU A 1 99 ? 15.426 -0.583 -4.133 1.00 75.00 99 LEU A O 1
ATOM 739 N N . VAL A 1 100 ? 16.527 0.251 -5.906 1.00 82.00 100 VAL A N 1
ATOM 740 C CA . VAL A 1 100 ? 17.480 1.047 -5.116 1.00 82.00 100 VAL A CA 1
ATOM 741 C C . VAL A 1 100 ? 16.757 2.146 -4.333 1.00 82.00 100 VAL A C 1
ATOM 743 O O . VAL A 1 100 ? 17.006 2.309 -3.138 1.00 82.00 100 VAL A O 1
ATOM 746 N N . ALA A 1 101 ? 15.822 2.867 -4.956 1.00 78.19 101 ALA A N 1
ATOM 747 C CA . ALA A 1 101 ? 15.042 3.907 -4.286 1.00 78.19 101 ALA A CA 1
ATOM 748 C C . ALA A 1 101 ? 14.183 3.343 -3.138 1.00 78.19 101 ALA A C 1
ATOM 750 O O . ALA A 1 101 ? 14.188 3.893 -2.032 1.00 78.19 101 ALA A O 1
ATOM 751 N N . ALA A 1 102 ? 13.499 2.216 -3.366 1.00 76.25 102 ALA A N 1
ATOM 752 C CA . ALA A 1 102 ? 12.723 1.520 -2.343 1.00 76.25 102 ALA A CA 1
ATOM 753 C C . ALA A 1 102 ? 13.617 1.043 -1.189 1.00 76.25 102 ALA A C 1
ATOM 755 O O . ALA A 1 102 ? 13.282 1.245 -0.019 1.00 76.25 102 ALA A O 1
ATOM 756 N N . TRP A 1 103 ? 14.787 0.480 -1.501 1.00 81.50 103 TRP A N 1
ATOM 757 C CA . TRP A 1 103 ? 15.753 0.051 -0.493 1.00 81.50 103 TRP A CA 1
ATOM 758 C C . TRP A 1 103 ? 16.261 1.220 0.358 1.00 81.50 103 TRP A C 1
ATOM 760 O O . TRP A 1 103 ? 16.269 1.119 1.586 1.00 81.50 103 TRP A O 1
ATOM 770 N N . LEU A 1 104 ? 16.598 2.359 -0.255 1.00 85.62 104 LEU A N 1
ATOM 771 C CA . LEU A 1 104 ? 17.014 3.569 0.463 1.00 85.62 104 LEU A CA 1
ATOM 772 C C . LEU A 1 104 ? 15.904 4.120 1.366 1.00 85.62 104 LEU A C 1
ATOM 774 O O . LEU A 1 104 ? 16.181 4.548 2.492 1.00 85.62 104 LEU A O 1
ATOM 778 N N . LEU A 1 105 ? 14.652 4.101 0.905 1.00 81.38 105 LEU A N 1
ATOM 779 C CA . LEU A 1 105 ? 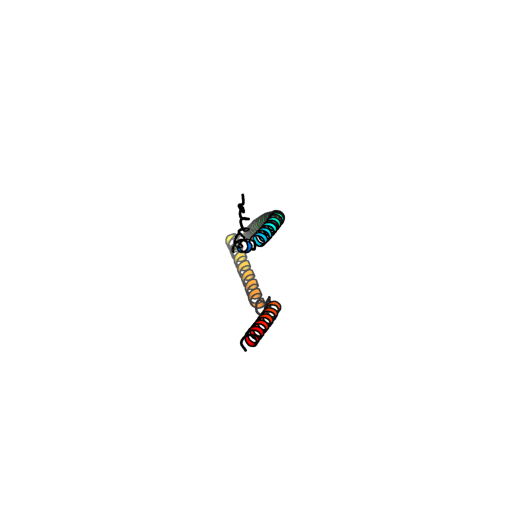13.508 4.548 1.698 1.00 81.38 105 LEU A CA 1
ATOM 780 C C . LEU A 1 105 ? 13.276 3.631 2.906 1.00 81.38 105 LEU A C 1
ATOM 782 O O . LEU A 1 105 ? 13.119 4.122 4.025 1.00 81.38 105 LEU A O 1
ATOM 786 N N . VAL A 1 106 ? 13.333 2.311 2.712 1.00 80.31 106 VAL A N 1
ATOM 787 C CA . VAL A 1 106 ? 13.236 1.322 3.798 1.00 80.31 106 VAL A CA 1
ATOM 788 C C . VAL A 1 106 ? 14.409 1.455 4.768 1.00 80.31 106 VAL A C 1
ATOM 790 O O . VAL A 1 106 ? 14.203 1.417 5.982 1.00 80.31 106 VAL A O 1
ATOM 793 N N . ALA A 1 107 ? 15.629 1.663 4.270 1.00 81.50 107 ALA A N 1
ATOM 794 C CA . ALA A 1 107 ? 16.809 1.890 5.098 1.00 81.50 107 ALA A CA 1
ATOM 795 C C . ALA A 1 107 ? 16.658 3.157 5.953 1.00 81.50 107 ALA A C 1
ATOM 797 O O . ALA A 1 107 ? 16.933 3.127 7.156 1.00 81.50 107 ALA A O 1
ATOM 798 N N . ARG A 1 108 ? 16.144 4.252 5.375 1.00 79.19 108 ARG A N 1
ATOM 799 C CA . ARG A 1 108 ? 15.813 5.469 6.131 1.00 79.19 108 ARG A CA 1
ATOM 800 C C . ARG A 1 108 ? 14.724 5.223 7.166 1.00 79.19 108 ARG A C 1
ATOM 802 O O . ARG A 1 108 ? 14.900 5.611 8.315 1.00 79.19 108 ARG A O 1
ATOM 809 N N . LEU A 1 109 ? 13.642 4.542 6.801 1.00 68.62 109 LEU A N 1
ATOM 810 C CA . LEU A 1 109 ? 12.522 4.297 7.709 1.00 68.62 109 LEU A CA 1
ATOM 811 C C . LEU A 1 109 ? 12.919 3.380 8.876 1.00 68.62 109 LEU A C 1
ATOM 813 O O . LEU A 1 109 ? 12.533 3.629 10.017 1.00 68.62 109 LEU A O 1
ATOM 817 N N . ARG A 1 110 ? 13.761 2.370 8.617 1.00 70.94 110 ARG A N 1
ATOM 818 C CA . ARG A 1 110 ? 14.406 1.553 9.657 1.00 70.94 110 ARG A CA 1
ATOM 819 C C . ARG A 1 110 ? 15.258 2.404 10.593 1.00 70.94 110 ARG A C 1
ATOM 821 O O . ARG A 1 110 ? 15.179 2.226 11.804 1.00 70.94 110 ARG A O 1
ATOM 828 N N . ARG A 1 111 ? 16.016 3.361 10.053 1.00 62.56 111 ARG A N 1
ATOM 829 C CA . ARG A 1 111 ? 16.831 4.291 10.848 1.00 62.56 111 ARG A CA 1
ATOM 830 C C . ARG A 1 111 ? 15.974 5.252 11.685 1.00 62.56 111 ARG A C 1
ATOM 832 O O . ARG A 1 111 ? 16.353 5.582 12.803 1.00 62.56 111 ARG A O 1
ATOM 839 N N . SER A 1 112 ? 14.803 5.650 11.188 1.00 58.25 112 SER A N 1
ATOM 840 C CA . SER A 1 112 ? 13.870 6.552 11.880 1.00 58.25 112 SER A CA 1
ATOM 841 C C . SER A 1 112 ? 12.985 5.872 12.937 1.00 58.25 112 SER A C 1
ATOM 843 O O . SER A 1 112 ? 12.498 6.547 13.842 1.00 58.25 112 SER A O 1
ATOM 845 N N . ARG A 1 113 ? 12.774 4.549 12.870 1.00 53.06 113 ARG A N 1
ATOM 846 C CA . ARG A 1 113 ? 11.896 3.794 13.792 1.00 53.06 113 ARG A CA 1
ATOM 847 C C . ARG A 1 113 ? 12.505 3.500 15.171 1.00 53.06 113 ARG A C 1
ATOM 849 O O . ARG A 1 113 ? 11.822 2.903 15.995 1.00 53.06 113 ARG A O 1
ATOM 856 N N . CYS A 1 114 ? 13.736 3.932 15.453 1.00 49.62 114 CYS A N 1
ATOM 857 C CA . CYS A 1 114 ? 14.433 3.558 16.689 1.00 49.62 114 CYS A CA 1
ATOM 858 C C . CYS A 1 114 ? 14.280 4.519 17.881 1.00 49.62 114 CYS A C 1
ATOM 860 O O . CYS A 1 114 ? 14.824 4.203 18.930 1.00 49.62 114 CYS A O 1
ATOM 862 N N . ASN A 1 115 ? 13.587 5.667 17.786 1.00 52.28 115 ASN A N 1
ATOM 863 C CA . ASN A 1 115 ? 13.671 6.642 18.894 1.00 52.28 115 ASN A CA 1
ATOM 864 C C . ASN A 1 115 ? 12.393 7.379 19.316 1.00 52.28 115 ASN A C 1
ATOM 866 O O . ASN A 1 115 ? 12.474 8.367 20.041 1.00 52.28 115 ASN A O 1
ATOM 870 N N . LYS A 1 116 ? 11.202 6.921 18.913 1.00 51.69 116 LYS A N 1
ATOM 871 C CA . LYS A 1 116 ? 9.953 7.441 19.492 1.00 51.69 116 LYS A CA 1
ATOM 872 C C . LYS A 1 116 ? 9.002 6.303 19.847 1.00 51.69 116 LYS A C 1
ATOM 874 O O . LYS A 1 116 ? 8.332 5.783 18.954 1.00 51.69 116 LYS A O 1
ATOM 879 N N . PRO A 1 117 ? 8.914 5.900 21.128 1.00 57.44 117 PRO A N 1
ATOM 880 C CA . PRO A 1 117 ? 7.813 5.064 21.571 1.00 57.44 117 PRO A CA 1
ATOM 881 C C . PRO A 1 117 ? 6.511 5.840 21.352 1.00 57.44 117 PRO A C 1
ATOM 883 O O . PRO A 1 117 ? 6.232 6.820 22.037 1.00 57.44 117 PRO A O 1
ATOM 886 N N . ILE A 1 118 ? 5.721 5.381 20.377 1.00 57.03 118 ILE A N 1
ATOM 887 C CA . ILE A 1 118 ? 4.449 5.973 19.917 1.00 57.03 118 ILE A CA 1
ATOM 888 C C . ILE A 1 118 ? 3.420 6.107 21.064 1.00 57.03 118 ILE A C 1
ATOM 890 O O . ILE A 1 118 ? 2.470 6.870 20.955 1.00 57.03 118 ILE A O 1
ATOM 894 N N . PHE A 1 119 ? 3.656 5.445 22.204 1.00 58.75 119 PHE A N 1
ATOM 895 C CA . PHE A 1 119 ? 2.782 5.447 23.379 1.00 58.75 119 PHE A CA 1
ATOM 896 C C . PHE A 1 119 ? 3.552 5.585 24.703 1.00 58.75 119 PHE A C 1
ATOM 898 O O . PHE A 1 119 ? 3.269 4.871 25.665 1.00 58.75 119 PHE A O 1
ATOM 905 N N . ALA A 1 120 ? 4.559 6.462 24.770 1.00 60.41 120 ALA A N 1
ATOM 906 C CA . ALA A 1 120 ? 5.265 6.737 26.029 1.00 60.41 120 ALA A CA 1
ATOM 907 C C . ALA A 1 120 ? 4.301 7.190 27.143 1.00 60.41 120 ALA A C 1
ATOM 909 O O . ALA A 1 120 ? 4.397 6.725 28.275 1.00 60.41 120 ALA A O 1
ATOM 910 N N . HIS A 1 121 ? 3.337 8.044 26.788 1.00 57.00 121 HIS A N 1
ATOM 911 C CA . HIS A 1 121 ? 2.372 8.614 27.724 1.00 57.00 121 HIS A CA 1
ATOM 912 C C . HIS A 1 121 ? 1.366 7.569 28.225 1.00 57.00 121 HIS A C 1
ATOM 914 O O . HIS A 1 121 ? 1.177 7.422 29.425 1.00 57.00 121 HIS A O 1
ATOM 920 N N . THR A 1 122 ? 0.782 6.768 27.328 1.00 69.06 122 THR A N 1
ATOM 921 C CA . THR A 1 122 ? -0.172 5.710 27.701 1.00 69.06 122 THR A CA 1
ATOM 922 C C . THR A 1 122 ? 0.482 4.642 28.582 1.00 69.06 122 THR A C 1
ATOM 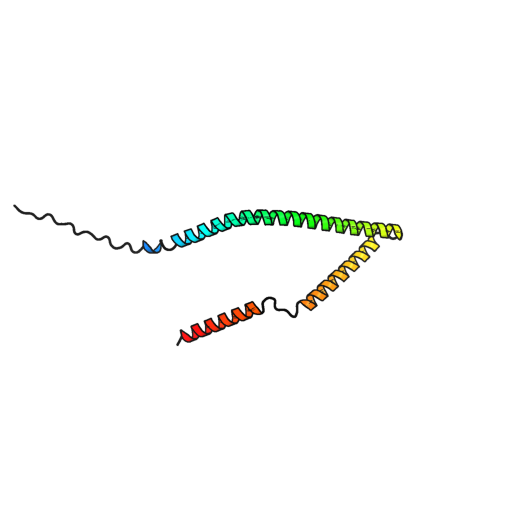924 O O . THR A 1 122 ? -0.118 4.186 29.547 1.00 69.06 122 THR A O 1
ATOM 927 N N . ARG A 1 123 ? 1.743 4.269 28.308 1.00 71.44 123 ARG A N 1
ATOM 928 C CA . ARG A 1 123 ? 2.484 3.323 29.164 1.00 71.44 123 ARG A CA 1
ATOM 929 C C . ARG A 1 123 ? 2.806 3.890 30.546 1.00 71.44 123 ARG A C 1
ATOM 931 O O . ARG A 1 123 ? 2.887 3.118 31.495 1.00 71.44 123 ARG A O 1
ATOM 938 N N . ALA A 1 124 ? 3.018 5.202 30.658 1.00 72.50 124 ALA A N 1
ATOM 939 C CA . ALA A 1 124 ? 3.254 5.849 31.943 1.00 72.50 124 ALA A CA 1
ATOM 940 C C . ALA A 1 124 ? 1.985 5.859 32.808 1.00 72.50 124 ALA A C 1
ATOM 942 O O . ALA A 1 124 ? 2.087 5.585 34.001 1.00 72.50 124 ALA A O 1
ATOM 943 N N . GLU A 1 125 ? 0.813 6.093 32.207 1.00 76.50 125 GLU A N 1
ATOM 944 C CA . GLU A 1 125 ? -0.469 6.007 32.924 1.00 76.50 125 GLU A CA 1
ATOM 945 C C . GLU A 1 125 ? -0.783 4.563 33.346 1.00 76.50 125 GLU A C 1
ATOM 947 O O . GLU A 1 125 ? -1.029 4.319 34.523 1.00 76.50 125 GLU A O 1
ATOM 952 N N . PHE A 1 126 ? -0.607 3.572 32.459 1.00 80.38 126 PHE A N 1
ATOM 953 C CA . PHE A 1 126 ? -0.808 2.158 32.825 1.00 80.38 126 PHE A CA 1
ATOM 954 C C . PHE A 1 126 ? 0.087 1.678 33.975 1.00 80.38 126 PHE A C 1
ATOM 956 O O . PHE A 1 126 ? -0.278 0.759 34.709 1.00 80.38 126 PHE A O 1
ATOM 963 N N . ARG A 1 127 ? 1.279 2.265 34.135 1.00 78.00 127 ARG A N 1
ATOM 964 C CA . ARG A 1 127 ? 2.164 1.927 35.252 1.00 78.00 127 ARG A CA 1
ATOM 965 C C . ARG A 1 127 ? 1.623 2.459 36.580 1.00 78.00 127 ARG A C 1
ATOM 967 O O . ARG A 1 127 ? 1.643 1.716 37.554 1.00 78.00 127 ARG A O 1
ATOM 974 N N . LYS A 1 128 ? 1.099 3.688 36.605 1.00 79.44 128 LYS A N 1
ATOM 975 C CA . LYS A 1 128 ? 0.479 4.260 37.811 1.00 79.44 128 LYS A CA 1
ATOM 976 C C . LYS A 1 128 ? -0.745 3.460 38.246 1.00 79.44 128 LYS A C 1
ATOM 978 O O . LYS A 1 128 ? -0.903 3.195 39.433 1.00 79.44 128 LYS A O 1
ATOM 983 N N . ASP A 1 129 ? -1.560 3.020 37.289 1.00 82.00 129 ASP A N 1
ATOM 984 C CA . ASP A 1 129 ? -2.737 2.196 37.582 1.00 82.00 129 ASP A CA 1
ATOM 985 C C . ASP A 1 129 ? -2.342 0.862 38.227 1.00 82.00 129 ASP A C 1
ATOM 987 O O . ASP A 1 129 ? -2.970 0.408 39.183 1.00 82.00 129 ASP A O 1
ATOM 991 N N . ARG A 1 130 ? -1.251 0.251 37.748 1.00 83.38 130 ARG A N 1
ATOM 992 C CA . ARG A 1 130 ? -0.718 -0.991 38.316 1.00 83.38 130 ARG A CA 1
ATOM 993 C C . ARG A 1 130 ? -0.191 -0.796 39.738 1.00 83.38 130 ARG A C 1
ATOM 995 O O . ARG A 1 130 ? -0.509 -1.597 40.611 1.00 83.38 130 ARG A O 1
ATOM 1002 N N . GLU A 1 131 ? 0.558 0.278 39.974 1.00 85.50 131 GLU A N 1
ATOM 1003 C CA . GLU A 1 131 ? 1.059 0.634 41.308 1.00 85.50 131 GLU A CA 1
ATOM 1004 C C . GLU A 1 131 ? -0.101 0.879 42.288 1.00 85.50 131 GLU A C 1
ATOM 1006 O O . GLU A 1 131 ? -0.080 0.385 43.416 1.00 85.50 131 GLU A O 1
ATOM 1011 N N . TRP A 1 132 ? -1.163 1.563 41.851 1.00 85.62 132 TRP A N 1
ATOM 1012 C CA . TRP A 1 132 ? -2.355 1.783 42.670 1.00 85.62 132 TRP A CA 1
ATOM 1013 C C . TRP A 1 132 ? -3.056 0.469 43.048 1.00 85.62 132 TRP A C 1
ATOM 1015 O O . TRP A 1 132 ? -3.356 0.253 44.224 1.00 85.62 132 TRP A O 1
ATOM 1025 N N . ILE A 1 133 ? -3.237 -0.456 42.102 1.00 83.75 133 ILE A N 1
ATOM 1026 C CA . ILE A 1 133 ? -3.846 -1.772 42.371 1.00 83.75 133 ILE A CA 1
ATOM 1027 C C . ILE A 1 133 ? -3.007 -2.583 43.368 1.00 83.75 133 ILE A C 1
ATOM 1029 O O . ILE A 1 133 ? -3.559 -3.160 44.308 1.00 83.75 133 ILE A O 1
ATOM 1033 N N . GLU A 1 134 ? -1.682 -2.586 43.216 1.00 83.69 134 GLU A N 1
ATOM 1034 C CA . GLU A 1 134 ? -0.776 -3.286 44.135 1.00 83.69 134 GLU A CA 1
ATOM 1035 C C . GLU A 1 134 ? -0.859 -2.702 45.559 1.00 83.69 134 GLU A C 1
ATOM 1037 O O . GLU A 1 134 ? -0.889 -3.452 46.542 1.00 83.69 134 GLU A O 1
ATOM 1042 N N . THR A 1 135 ? -0.991 -1.375 45.696 1.00 81.06 135 THR A N 1
ATOM 1043 C CA . THR A 1 135 ? -1.206 -0.741 47.011 1.00 81.06 135 THR A CA 1
ATOM 1044 C C . THR A 1 135 ? -2.553 -1.097 47.639 1.00 81.06 135 THR A C 1
ATOM 1046 O O . THR A 1 135 ? -2.618 -1.291 48.855 1.00 81.06 135 THR A O 1
ATOM 1049 N N . LEU A 1 136 ? -3.615 -1.237 46.840 1.00 81.56 136 LEU A N 1
ATOM 1050 C CA . LEU A 1 136 ? -4.935 -1.639 47.332 1.00 81.56 136 LEU A CA 1
ATOM 1051 C C . LEU A 1 136 ? -4.952 -3.100 47.789 1.00 81.56 136 LEU A C 1
ATOM 1053 O O . LEU A 1 136 ? -5.481 -3.395 48.860 1.00 81.56 136 LEU A O 1
ATOM 1057 N N . GLN A 1 137 ? -4.322 -4.002 47.033 1.00 80.12 137 GLN A N 1
ATOM 1058 C CA . GLN A 1 137 ? -4.197 -5.412 47.416 1.00 80.12 137 GLN A CA 1
ATOM 1059 C C . GLN A 1 137 ? -3.376 -5.580 48.698 1.00 80.12 137 GLN A C 1
ATOM 1061 O O . GLN A 1 137 ? -3.786 -6.308 49.601 1.00 80.12 137 GLN A O 1
ATOM 1066 N N . LYS A 1 138 ? -2.261 -4.850 48.825 1.00 78.88 138 LYS A N 1
ATOM 1067 C CA . LYS A 1 138 ? -1.434 -4.861 50.040 1.00 78.88 138 LYS A CA 1
ATOM 1068 C C . LYS A 1 138 ? -2.177 -4.309 51.261 1.00 78.88 138 LYS A C 1
ATOM 1070 O O . LYS A 1 138 ? -1.991 -4.819 52.359 1.00 78.88 138 LYS A O 1
ATOM 1075 N N . LYS A 1 139 ? -3.016 -3.283 51.077 1.00 72.31 139 LYS A N 1
ATOM 1076 C CA . LYS A 1 139 ? -3.820 -2.679 52.152 1.00 72.31 139 LYS A CA 1
ATOM 1077 C C . LYS A 1 139 ? -5.027 -3.538 52.558 1.00 72.31 139 LYS A C 1
ATOM 1079 O O . LYS A 1 139 ? -5.471 -3.429 53.689 1.00 72.31 139 LYS A O 1
ATOM 1084 N N . SER A 1 140 ? -5.556 -4.364 51.654 1.00 68.12 140 SER A N 1
ATOM 1085 C CA . SER A 1 140 ? -6.706 -5.245 51.913 1.00 68.12 140 SER A CA 1
ATOM 1086 C C . SER A 1 140 ? -6.326 -6.617 52.493 1.00 68.12 140 SER A C 1
ATOM 1088 O O . SER A 1 140 ? -7.214 -7.338 52.938 1.00 68.12 140 SER A O 1
ATOM 1090 N N . GLY A 1 141 ? -5.049 -7.008 52.425 1.00 64.06 141 GLY A N 1
ATOM 1091 C CA . GLY A 1 141 ? -4.537 -8.299 52.907 1.00 64.06 141 GLY A CA 1
ATOM 1092 C C . GLY A 1 141 ? -3.816 -8.253 54.261 1.00 64.06 141 GLY A C 1
ATOM 1093 O O . GLY A 1 141 ? -3.177 -9.239 54.622 1.00 64.06 141 GLY A O 1
ATOM 1094 N N . SER A 1 142 ? -3.881 -7.124 54.974 1.00 47.12 142 SER A N 1
ATOM 1095 C CA . SER A 1 142 ? -3.377 -6.926 56.342 1.00 47.12 142 SER A CA 1
ATOM 1096 C C . SER A 1 142 ? -4.493 -6.416 57.239 1.00 47.12 142 SER A C 1
ATOM 1098 O O . SER A 1 142 ? -4.318 -6.587 58.464 1.00 47.12 142 SER A O 1
#

pLDDT: mean 72.82, std 11.05, range [38.28, 91.31]

Radius of gyration: 37.34 Å; chains: 1; bounding box: 97×32×98 Å

Sequence (142 aa):
MNLFVRTPAAEADPPQPGAHAQGWLDPWLELIANRCELIGIESRAAACAVARRLVLAALAAGLFFFGWALMLGGTIALISAGIGRPWYLCALAVAVLHLVAAWLLVARLRRSRCNKPIFAHTRAEFRKDREWIETLQKKSGS

Foldseek 3Di:
DDDDDDDPPPPPDPPPPPPVVPVVVVVVVVVVVVVVVVCVVVVVVVVVVVVVVVVVVVVVVVCCVVVVVCVQQVVLVVVCVVVVHDSVVSSVVVVVVVVVVVVVVVVVVVVVPPPDPPPPPVVVVVVVVVVVVVVVVVVVVD

Secondary structure (DSSP, 8-state):
------PPP-------TTHHHHTTHHHHHHHHHHHHHHHHHHHHHHHHHHHHHHHHHHHHHHHHHHHHHHHHHHHHHHHHHHHT--HHHHHHHHHHHHHHHHHHHHHHHHHHTTS--TTHHHHHHHHHHHHHHHHHHHHH--